Protein AF-A0A3P9I0A7-F1 (afdb_monomer_lite)

Structure (mmCIF, N/CA/C/O backbone):
data_AF-A0A3P9I0A7-F1
#
_entry.id   AF-A0A3P9I0A7-F1
#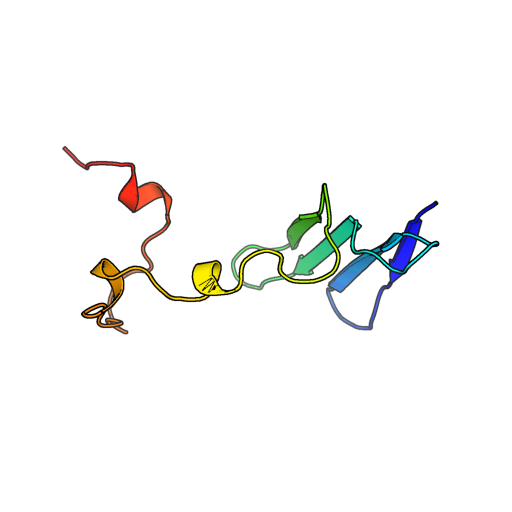
loop_
_atom_site.group_PDB
_atom_site.id
_atom_site.type_symbol
_atom_site.label_atom_id
_atom_site.label_alt_id
_atom_site.label_comp_id
_atom_site.label_asym_id
_atom_site.label_entity_id
_atom_site.label_seq_id
_atom_site.pdbx_PDB_ins_code
_atom_site.Cartn_x
_atom_site.Cartn_y
_atom_site.Cartn_z
_atom_site.occupancy
_atom_site.B_iso_or_equiv
_atom_site.auth_seq_id
_atom_site.auth_comp_id
_atom_site.auth_asym_id
_atom_site.auth_atom_id
_atom_site.pdbx_PDB_model_num
ATOM 1 N N . ILE A 1 1 ? 20.880 -6.521 -3.293 1.00 66.69 1 ILE A N 1
ATOM 2 C CA . ILE A 1 1 ? 21.025 -5.144 -3.806 1.00 66.69 1 ILE A CA 1
ATOM 3 C C . ILE A 1 1 ? 19.752 -4.383 -3.412 1.00 66.69 1 ILE A C 1
ATOM 5 O O . ILE A 1 1 ? 18.717 -4.512 -4.054 1.00 66.69 1 ILE A O 1
ATOM 9 N N . PHE A 1 2 ? 19.782 -3.733 -2.247 1.00 83.50 2 PHE A N 1
ATOM 10 C CA . PHE A 1 2 ? 18.662 -2.958 -1.701 1.00 83.50 2 PHE A CA 1
ATOM 11 C C . PHE A 1 2 ? 19.206 -1.623 -1.196 1.00 83.50 2 PHE A C 1
ATOM 13 O O . PHE A 1 2 ? 20.285 -1.591 -0.602 1.00 83.50 2 PHE A O 1
ATOM 20 N N . VAL A 1 3 ? 18.466 -0.546 -1.433 1.00 89.56 3 VAL A N 1
ATOM 21 C CA . VAL A 1 3 ? 18.787 0.812 -0.987 1.00 89.56 3 VAL A CA 1
ATOM 22 C C . VAL A 1 3 ? 17.850 1.170 0.159 1.00 89.56 3 VAL A C 1
ATOM 24 O O . VAL A 1 3 ? 16.640 0.993 0.049 1.00 89.56 3 VAL A O 1
ATOM 27 N N . VAL A 1 4 ? 18.405 1.665 1.265 1.00 89.56 4 VAL A N 1
ATOM 28 C CA . VAL A 1 4 ? 17.631 2.056 2.451 1.00 89.56 4 VAL A CA 1
ATOM 29 C C . VAL A 1 4 ? 17.398 3.567 2.439 1.00 89.56 4 VAL A C 1
ATOM 31 O O . VAL A 1 4 ? 18.341 4.353 2.500 1.00 89.56 4 VAL A O 1
ATOM 34 N N . CYS A 1 5 ? 16.132 3.970 2.401 1.00 83.38 5 CYS A N 1
ATOM 35 C CA . CYS A 1 5 ? 15.655 5.341 2.526 1.00 83.38 5 CYS A CA 1
ATOM 36 C C . CYS A 1 5 ? 15.187 5.604 3.964 1.00 83.38 5 CYS A C 1
ATOM 38 O O . CYS A 1 5 ? 14.175 5.061 4.412 1.00 83.38 5 CYS A O 1
ATOM 40 N N . ARG A 1 6 ? 15.903 6.473 4.682 1.00 86.19 6 ARG A N 1
ATOM 41 C CA . ARG A 1 6 ? 15.540 6.926 6.031 1.00 86.19 6 ARG A CA 1
ATOM 42 C C . ARG A 1 6 ? 15.309 8.443 6.037 1.00 86.19 6 ARG A C 1
ATOM 44 O O . ARG A 1 6 ? 16.260 9.192 6.261 1.00 86.19 6 ARG A O 1
ATOM 51 N N . PRO A 1 7 ? 14.085 8.913 5.750 1.00 79.75 7 PRO A N 1
ATOM 52 C CA . PRO A 1 7 ? 13.729 10.311 5.960 1.00 79.75 7 PRO A CA 1
ATOM 53 C C . PRO A 1 7 ? 13.764 10.667 7.461 1.00 79.75 7 PRO A C 1
ATOM 55 O O . PRO A 1 7 ? 13.744 9.774 8.311 1.00 79.75 7 PRO A O 1
ATOM 58 N N . PRO A 1 8 ? 13.831 11.963 7.817 1.00 77.38 8 PRO A N 1
ATOM 59 C CA . PRO A 1 8 ? 13.709 12.395 9.206 1.00 77.38 8 PRO A CA 1
ATOM 60 C C . PRO A 1 8 ? 12.329 12.018 9.769 1.00 77.38 8 PRO A C 1
ATOM 62 O O . PRO A 1 8 ? 11.302 12.381 9.202 1.00 77.38 8 PRO A O 1
ATOM 65 N N . GLY A 1 9 ? 12.326 11.283 10.883 1.00 78.19 9 GLY A N 1
ATOM 66 C CA . GLY A 1 9 ? 11.136 10.711 11.518 1.00 78.19 9 GLY A CA 1
ATOM 67 C C . GLY A 1 9 ? 11.290 9.212 11.788 1.00 78.19 9 GLY A C 1
ATOM 68 O O . GLY A 1 9 ? 12.310 8.606 11.449 1.00 78.19 9 GLY A O 1
ATOM 69 N N . ASP A 1 10 ? 10.266 8.606 12.385 1.00 87.94 10 ASP A N 1
ATOM 70 C CA . ASP A 1 10 ? 10.245 7.174 12.702 1.00 87.94 10 ASP A CA 1
ATOM 71 C C . ASP A 1 10 ? 9.719 6.364 11.509 1.00 87.94 10 ASP A C 1
ATOM 73 O O . ASP A 1 10 ? 8.684 5.698 11.565 1.00 87.94 10 ASP A O 1
ATOM 77 N N . PHE A 1 11 ? 10.433 6.481 10.387 1.00 91.69 11 PHE A N 1
ATOM 78 C CA . PHE A 1 11 ? 10.120 5.824 9.124 1.00 91.69 11 PHE A CA 1
ATOM 79 C C . PHE A 1 11 ? 11.406 5.350 8.442 1.00 91.69 11 PHE A C 1
ATOM 81 O O . PHE A 1 11 ? 12.373 6.101 8.295 1.00 91.69 11 PHE A O 1
ATOM 88 N N . VAL A 1 12 ? 11.413 4.101 7.992 1.00 93.38 12 VAL A N 1
ATOM 89 C CA . VAL A 1 12 ? 12.504 3.505 7.217 1.00 93.38 12 VAL A CA 1
ATOM 90 C C . VAL A 1 12 ? 11.892 2.685 6.089 1.00 93.38 12 VAL A C 1
ATOM 92 O O . VAL A 1 12 ? 11.049 1.830 6.337 1.00 93.38 12 VAL A O 1
ATOM 95 N N . SER A 1 13 ? 12.327 2.913 4.854 1.00 93.94 13 SER A N 1
ATOM 96 C CA . SER A 1 13 ? 11.922 2.116 3.695 1.00 93.94 13 SER A CA 1
ATOM 97 C C . SER A 1 13 ? 13.144 1.534 2.996 1.00 93.94 13 SER A C 1
ATOM 99 O O . SER A 1 13 ? 14.213 2.132 2.991 1.00 93.94 13 SER A O 1
ATOM 101 N N . SER A 1 14 ? 13.011 0.336 2.447 1.00 94.81 14 SER A N 1
ATOM 102 C CA . SER A 1 14 ? 14.026 -0.346 1.652 1.00 94.81 14 SER A CA 1
ATOM 103 C C . SER A 1 14 ? 13.450 -0.617 0.275 1.00 94.81 14 SER A C 1
ATOM 105 O O . SER A 1 14 ? 12.394 -1.242 0.155 1.00 94.81 14 SER A O 1
ATOM 107 N N . VAL A 1 15 ? 14.156 -0.163 -0.754 1.00 94.75 15 VAL A N 1
ATOM 108 C CA . VAL A 1 15 ? 13.769 -0.307 -2.158 1.00 94.75 15 VAL A CA 1
ATOM 109 C C . VAL A 1 15 ? 14.812 -1.109 -2.927 1.00 94.75 15 VAL A C 1
ATOM 111 O O . VAL A 1 15 ? 15.965 -1.229 -2.507 1.00 94.75 15 VAL A O 1
ATOM 114 N N . THR A 1 16 ? 14.433 -1.676 -4.065 1.00 92.81 16 THR A N 1
ATOM 115 C CA . THR A 1 16 ? 15.389 -2.272 -5.002 1.00 92.81 16 THR A CA 1
ATOM 116 C C . THR A 1 16 ? 16.241 -1.177 -5.648 1.00 92.81 16 THR A C 1
ATOM 118 O O . THR A 1 16 ? 15.744 -0.104 -5.980 1.00 92.81 16 THR A O 1
ATOM 121 N N . GLU A 1 17 ? 17.534 -1.436 -5.859 1.00 91.38 17 GLU A N 1
ATOM 122 C CA . GLU A 1 17 ? 18.419 -0.475 -6.553 1.00 91.38 17 GLU A CA 1
ATOM 123 C C . GLU A 1 17 ? 17.980 -0.252 -8.002 1.00 91.38 17 GLU A C 1
ATOM 125 O O . GLU A 1 17 ? 17.987 0.865 -8.509 1.00 91.38 17 GLU A O 1
ATOM 130 N N . LEU A 1 18 ? 17.541 -1.326 -8.657 1.00 88.38 18 LEU A N 1
ATOM 131 C CA . LEU A 1 18 ? 16.985 -1.275 -9.998 1.00 88.38 18 LEU A CA 1
ATOM 132 C C . LEU A 1 18 ? 15.477 -1.047 -9.894 1.00 88.38 18 LEU A C 1
ATOM 134 O O . LEU A 1 18 ? 14.756 -1.879 -9.345 1.00 88.38 18 LEU A O 1
ATOM 138 N N . GLY A 1 19 ? 15.010 0.086 -10.414 1.00 86.44 19 GLY A N 1
ATOM 139 C CA . GLY A 1 19 ? 13.583 0.400 -10.532 1.00 86.44 19 GLY A CA 1
ATOM 140 C C . GLY A 1 19 ? 12.911 0.973 -9.282 1.00 86.44 19 GLY A C 1
ATOM 141 O O . GLY A 1 19 ? 11.754 1.364 -9.382 1.00 86.44 19 GLY A O 1
ATOM 142 N N . CYS A 1 20 ? 13.613 1.095 -8.146 1.00 91.62 20 CYS A N 1
ATOM 143 C CA . CYS A 1 20 ? 13.072 1.690 -6.915 1.00 91.62 20 CYS A CA 1
ATOM 144 C C . CYS A 1 20 ? 11.771 1.009 -6.429 1.00 91.62 20 CYS A C 1
ATOM 146 O O . CYS A 1 20 ? 10.856 1.664 -5.931 1.00 91.62 20 CYS A O 1
ATOM 148 N N . PHE A 1 21 ? 11.660 -0.313 -6.588 1.00 92.69 21 PHE A N 1
ATOM 149 C CA . PHE A 1 21 ? 10.487 -1.055 -6.128 1.00 92.69 21 PHE A CA 1
ATOM 150 C C . PHE A 1 21 ? 10.537 -1.236 -4.612 1.00 92.69 21 PHE A C 1
ATOM 152 O O . PHE A 1 21 ? 11.601 -1.574 -4.083 1.00 92.69 21 PHE A O 1
ATOM 159 N N . PRO A 1 22 ? 9.419 -1.046 -3.895 1.00 93.19 22 PRO A N 1
ATOM 160 C CA . PRO A 1 22 ? 9.394 -1.236 -2.455 1.00 93.19 22 PRO A CA 1
ATOM 161 C C . PRO A 1 22 ? 9.629 -2.712 -2.121 1.00 93.19 22 PRO A C 1
ATOM 163 O O . PRO A 1 22 ? 8.980 -3.594 -2.678 1.00 93.19 22 PRO A O 1
ATOM 166 N N . ALA A 1 23 ? 10.560 -2.973 -1.205 1.00 94.75 23 ALA A N 1
ATOM 167 C CA . ALA A 1 23 ? 10.793 -4.301 -0.639 1.00 94.75 23 ALA A CA 1
ATOM 168 C C . ALA A 1 23 ? 10.263 -4.381 0.798 1.00 94.75 23 ALA A C 1
ATOM 170 O O . ALA A 1 23 ? 9.598 -5.344 1.171 1.00 94.75 23 ALA A O 1
ATOM 171 N N . ARG A 1 24 ? 10.527 -3.345 1.602 1.00 94.44 24 ARG A N 1
ATOM 172 C CA . ARG A 1 24 ? 10.080 -3.251 2.996 1.00 94.44 24 ARG A CA 1
ATOM 173 C C . ARG A 1 24 ? 9.859 -1.804 3.387 1.00 94.44 24 ARG A C 1
ATOM 175 O O . ARG A 1 24 ? 10.668 -0.948 3.045 1.00 94.44 24 ARG A O 1
ATOM 182 N N . THR A 1 25 ? 8.833 -1.543 4.178 1.00 94.31 25 THR A N 1
ATOM 183 C CA . THR A 1 25 ? 8.652 -0.269 4.870 1.00 94.31 25 THR A CA 1
ATOM 184 C C . THR A 1 25 ? 8.343 -0.531 6.335 1.00 94.31 25 THR A C 1
ATOM 186 O O . THR A 1 25 ? 7.538 -1.394 6.661 1.00 94.31 25 THR A O 1
ATOM 189 N N . SER A 1 26 ? 8.992 0.207 7.224 1.00 93.62 26 SER A N 1
ATOM 190 C CA . SER A 1 26 ? 8.738 0.183 8.658 1.00 93.62 26 SER A CA 1
ATOM 191 C C . SER A 1 26 ? 8.468 1.590 9.157 1.00 93.62 26 SER A C 1
ATOM 193 O O . SER A 1 26 ? 9.232 2.508 8.848 1.00 93.62 26 SER A O 1
ATOM 195 N N . TYR A 1 27 ? 7.415 1.752 9.945 1.00 92.12 27 TYR A N 1
ATOM 196 C CA . TYR A 1 27 ? 7.032 3.034 10.523 1.00 92.12 27 TYR A CA 1
ATOM 197 C C . TYR A 1 27 ? 6.546 2.857 11.956 1.00 92.12 27 TYR A C 1
ATOM 199 O O . TYR A 1 27 ? 5.996 1.813 12.307 1.00 92.12 27 TYR A O 1
ATOM 207 N N . GLN A 1 28 ? 6.758 3.866 12.794 1.00 91.69 28 GLN A N 1
ATOM 208 C CA . GLN A 1 28 ? 6.332 3.823 14.186 1.00 91.69 28 GLN A CA 1
ATOM 209 C C . GLN A 1 28 ? 4.967 4.487 14.358 1.00 91.69 28 GLN A C 1
ATOM 211 O O . GLN A 1 28 ? 4.735 5.627 13.959 1.00 91.69 28 GLN A O 1
ATOM 216 N N . THR A 1 29 ? 4.058 3.759 14.989 1.00 88.75 29 THR A N 1
ATOM 217 C CA . THR A 1 29 ? 2.744 4.236 15.411 1.00 88.75 29 THR A CA 1
ATOM 218 C C . THR A 1 29 ? 2.728 4.397 16.929 1.00 88.75 29 THR A C 1
ATOM 220 O O . THR A 1 29 ? 3.448 3.699 17.647 1.00 88.75 29 THR A O 1
ATOM 223 N N . LYS A 1 30 ? 1.903 5.320 17.436 1.00 86.50 30 LYS A N 1
ATOM 224 C CA . LYS A 1 30 ? 1.763 5.541 18.886 1.00 86.50 30 LYS A CA 1
ATOM 225 C C . LYS A 1 30 ? 1.076 4.371 19.590 1.00 86.50 30 LYS A C 1
ATOM 227 O O . LYS A 1 30 ? 1.404 4.074 20.729 1.00 86.50 30 LYS A O 1
ATOM 232 N N . GLU A 1 31 ? 0.133 3.736 18.903 1.00 87.00 31 GLU A N 1
ATOM 233 C CA . GLU A 1 31 ? -0.725 2.686 19.456 1.00 87.00 31 GLU A CA 1
ATOM 234 C C . GLU A 1 31 ? -0.079 1.300 19.376 1.00 87.00 31 GLU A C 1
ATOM 236 O O . GLU A 1 31 ? -0.164 0.531 20.329 1.00 87.00 31 GLU A O 1
ATOM 241 N N . PHE A 1 32 ? 0.608 0.990 18.271 1.00 83.88 32 PHE A N 1
ATOM 242 C CA . PHE A 1 32 ? 1.090 -0.366 17.981 1.00 83.88 32 PHE A CA 1
ATOM 243 C C . PHE A 1 32 ? 2.620 -0.469 17.897 1.00 83.88 32 PHE A C 1
ATOM 245 O O . PHE A 1 32 ? 3.156 -1.541 17.624 1.00 83.88 32 PHE A O 1
ATOM 252 N N . GLY A 1 33 ? 3.349 0.627 18.137 1.00 90.00 33 GLY A N 1
ATOM 253 C CA . GLY A 1 33 ? 4.804 0.661 17.994 1.00 90.00 33 GLY A CA 1
ATOM 254 C C . GLY A 1 33 ? 5.236 0.532 16.531 1.00 90.00 33 GLY A C 1
ATOM 255 O O . GLY A 1 33 ? 4.605 1.105 15.642 1.00 90.00 33 GLY A O 1
ATOM 256 N N . TRP A 1 34 ? 6.334 -0.186 16.275 1.00 90.50 34 TRP A N 1
ATOM 257 C CA . TRP A 1 34 ? 6.850 -0.401 14.920 1.00 90.50 34 TRP A CA 1
ATOM 258 C C . TRP A 1 34 ? 5.960 -1.356 14.127 1.00 90.50 34 TRP A C 1
ATOM 260 O O . TRP A 1 34 ? 5.858 -2.538 14.447 1.00 90.50 34 TRP A O 1
ATOM 270 N N . VAL A 1 35 ? 5.381 -0.843 13.048 1.00 92.38 35 VAL A N 1
ATOM 271 C CA . VAL A 1 35 ? 4.648 -1.618 12.051 1.00 92.38 35 VAL A CA 1
ATOM 272 C C . VAL A 1 35 ? 5.571 -1.867 10.867 1.00 92.38 35 VAL A C 1
ATOM 274 O O . VAL A 1 35 ? 6.248 -0.951 10.397 1.00 92.38 35 VAL A O 1
ATOM 277 N N . LEU A 1 36 ? 5.609 -3.113 10.397 1.00 93.44 36 LEU A N 1
ATOM 278 C CA . LEU A 1 36 ? 6.383 -3.528 9.234 1.00 93.44 36 LEU A CA 1
ATOM 279 C C . LEU A 1 36 ? 5.433 -3.968 8.121 1.00 93.44 36 LEU A C 1
ATOM 281 O O . LEU A 1 36 ? 4.501 -4.732 8.361 1.00 93.44 36 LEU A O 1
ATOM 285 N N . ALA A 1 37 ? 5.706 -3.504 6.908 1.00 93.06 37 ALA A N 1
ATOM 286 C CA . ALA A 1 37 ? 5.034 -3.905 5.685 1.00 93.06 37 ALA A CA 1
ATOM 287 C C . ALA A 1 37 ? 6.080 -4.412 4.687 1.00 93.06 37 ALA A C 1
ATOM 289 O O . ALA A 1 37 ? 6.962 -3.655 4.270 1.00 93.06 37 ALA A O 1
ATOM 290 N N . ASP A 1 38 ? 5.969 -5.687 4.320 1.00 94.94 38 ASP A N 1
ATOM 291 C CA . ASP A 1 38 ? 6.840 -6.353 3.352 1.00 94.94 38 ASP A CA 1
ATOM 292 C C . ASP A 1 38 ? 6.109 -6.555 2.029 1.00 94.94 38 ASP A C 1
ATOM 294 O O . ASP A 1 38 ? 4.942 -6.948 2.006 1.00 94.94 38 ASP A O 1
ATOM 298 N N . PHE A 1 39 ? 6.805 -6.280 0.929 1.00 94.44 39 PHE A N 1
ATOM 299 C CA . PHE A 1 39 ? 6.235 -6.277 -0.412 1.00 94.44 39 PHE A CA 1
ATOM 300 C C . PHE A 1 39 ? 6.926 -7.339 -1.268 1.00 94.44 39 PHE A C 1
ATOM 302 O O . PHE A 1 39 ? 8.146 -7.313 -1.451 1.00 94.44 39 PHE A O 1
ATOM 309 N N . TYR A 1 40 ? 6.130 -8.252 -1.815 1.00 93.12 40 TYR A N 1
ATOM 310 C CA . TYR A 1 40 ? 6.566 -9.338 -2.691 1.00 93.12 40 TYR A CA 1
ATOM 311 C C . TYR A 1 40 ? 5.725 -9.327 -3.968 1.00 93.12 40 TYR A C 1
ATOM 313 O O . TYR A 1 40 ? 4.617 -8.796 -3.969 1.00 93.12 40 TYR A O 1
ATOM 321 N N . ASP A 1 41 ? 6.267 -9.886 -5.052 1.00 92.75 41 ASP A N 1
ATOM 322 C CA . ASP A 1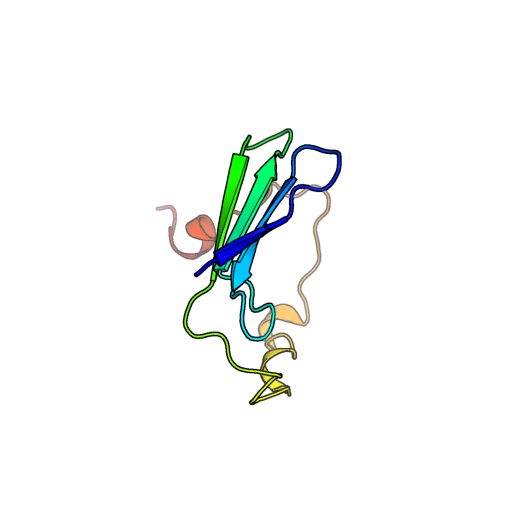 41 ? 5.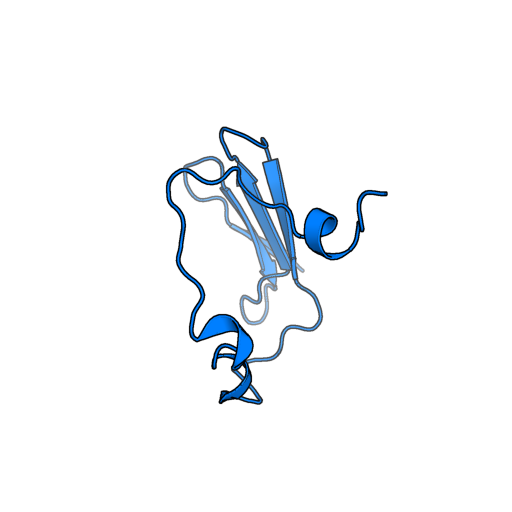572 -10.039 -6.340 1.00 92.75 41 ASP A CA 1
ATOM 323 C C . ASP A 1 41 ? 4.939 -8.742 -6.876 1.00 92.75 41 ASP A C 1
ATOM 325 O O . ASP A 1 41 ? 3.852 -8.733 -7.451 1.00 92.75 41 ASP A O 1
ATOM 329 N N . ASN A 1 42 ? 5.642 -7.620 -6.689 1.00 88.38 42 ASN A N 1
ATOM 330 C CA . ASN A 1 42 ? 5.199 -6.311 -7.158 1.00 88.38 42 ASN A CA 1
ATOM 331 C C . ASN A 1 42 ? 5.002 -6.310 -8.687 1.00 88.38 42 ASN A C 1
ATOM 333 O O . ASN A 1 42 ? 5.936 -6.589 -9.443 1.00 88.38 42 ASN A O 1
ATOM 337 N N . VAL A 1 43 ? 3.807 -5.921 -9.140 1.00 91.31 43 VAL A N 1
ATOM 338 C CA . VAL A 1 43 ? 3.472 -5.709 -10.557 1.00 91.31 43 VAL A CA 1
ATOM 339 C C . VAL A 1 43 ? 3.305 -4.213 -10.810 1.00 91.31 43 VAL A C 1
ATOM 341 O O . VAL A 1 43 ? 2.706 -3.500 -10.008 1.00 91.31 43 VAL A O 1
ATOM 344 N N . ILE A 1 44 ? 3.849 -3.716 -11.923 1.00 90.25 44 ILE A N 1
ATOM 345 C CA . ILE A 1 44 ? 3.747 -2.298 -12.282 1.00 90.25 44 ILE A CA 1
ATOM 346 C C . ILE A 1 44 ? 2.331 -1.996 -12.777 1.00 90.25 44 ILE A C 1
ATOM 348 O O . ILE A 1 44 ? 1.885 -2.554 -13.778 1.00 90.25 44 ILE A O 1
ATOM 352 N N . GLY A 1 45 ? 1.665 -1.054 -12.110 1.00 90.00 45 GLY A N 1
ATOM 353 C CA . GLY A 1 45 ? 0.306 -0.633 -12.441 1.00 90.00 45 GLY A CA 1
ATOM 354 C C . GLY A 1 45 ? -0.768 -1.549 -11.854 1.00 90.00 45 GLY A C 1
ATOM 355 O O . GLY A 1 45 ? -0.496 -2.436 -11.052 1.00 90.00 45 GLY A O 1
ATOM 356 N N . ILE A 1 46 ? -2.016 -1.303 -12.247 1.00 92.38 46 ILE A N 1
ATOM 357 C CA . ILE A 1 46 ? -3.179 -2.077 -11.806 1.00 92.38 46 ILE A CA 1
ATOM 358 C C . ILE A 1 46 ? -3.663 -2.900 -12.995 1.00 92.38 46 ILE A C 1
ATOM 360 O O . ILE A 1 46 ? -4.060 -2.343 -14.016 1.00 92.38 46 ILE A O 1
ATOM 364 N N . THR A 1 47 ? -3.620 -4.225 -12.868 1.00 93.62 47 THR A N 1
ATOM 365 C CA . THR A 1 47 ? -4.012 -5.148 -13.946 1.00 93.62 47 THR A CA 1
ATOM 366 C C . THR A 1 47 ? -5.524 -5.201 -14.153 1.00 93.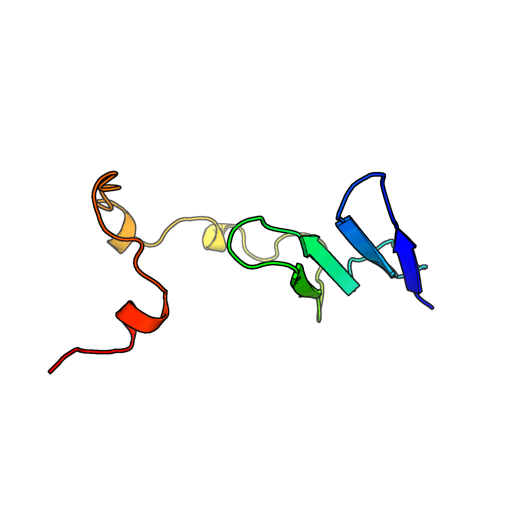62 47 THR A C 1
ATOM 368 O O . THR A 1 47 ? -5.976 -5.353 -15.284 1.00 93.62 47 THR A O 1
ATOM 371 N N . ASN A 1 48 ? -6.308 -5.052 -13.081 1.00 92.50 48 ASN A N 1
ATOM 372 C CA . ASN A 1 48 ? -7.767 -5.011 -13.122 1.00 92.50 48 ASN A CA 1
ATOM 373 C C . ASN A 1 48 ? -8.308 -3.863 -12.244 1.00 92.50 48 ASN A C 1
ATOM 375 O O . ASN A 1 48 ? -8.355 -4.011 -11.021 1.00 92.50 48 ASN A O 1
ATOM 379 N N . PRO A 1 49 ? -8.729 -2.732 -12.839 1.00 92.25 49 PRO A N 1
ATOM 380 C CA . PRO A 1 49 ? -9.253 -1.579 -12.104 1.00 92.25 49 PRO A CA 1
ATOM 381 C C . PRO A 1 49 ? -10.526 -1.858 -11.297 1.00 92.25 49 PRO A C 1
ATOM 383 O O . PRO A 1 49 ? -10.735 -1.208 -10.277 1.00 92.25 49 PRO A O 1
ATOM 386 N N . ASN A 1 50 ? -11.335 -2.847 -11.694 1.00 91.25 50 ASN A N 1
ATOM 387 C CA . ASN A 1 50 ? -12.595 -3.174 -11.014 1.00 91.25 50 ASN A CA 1
ATOM 388 C C . ASN A 1 50 ? -12.373 -3.686 -9.579 1.00 91.25 50 ASN A C 1
ATOM 390 O O . ASN A 1 50 ? -13.304 -3.720 -8.789 1.00 91.25 50 ASN A O 1
ATOM 394 N N . LEU A 1 51 ? -11.139 -4.063 -9.212 1.00 88.25 51 LEU A N 1
ATOM 395 C CA . LEU A 1 51 ? -10.781 -4.423 -7.834 1.00 88.25 51 LEU A CA 1
ATOM 396 C C . LEU A 1 51 ? -10.766 -3.221 -6.874 1.00 88.25 51 LEU A C 1
ATOM 398 O O . LEU A 1 51 ? -10.681 -3.417 -5.665 1.00 88.25 51 LEU A O 1
ATOM 402 N N . LEU A 1 52 ? -10.810 -1.992 -7.399 1.00 90.31 52 LEU A N 1
ATOM 403 C CA . LEU A 1 52 ? -10.954 -0.775 -6.599 1.00 90.31 52 LEU A CA 1
ATOM 404 C C . LEU A 1 52 ? -12.418 -0.447 -6.289 1.00 90.31 52 LEU A C 1
ATOM 406 O O . LEU A 1 52 ? -12.678 0.382 -5.417 1.00 90.31 52 LEU A O 1
ATOM 410 N N . GLU A 1 53 ? -13.365 -1.056 -7.006 1.00 89.69 53 GLU A N 1
ATOM 411 C CA . GLU A 1 53 ? -14.784 -0.862 -6.743 1.00 89.69 53 GLU A CA 1
ATOM 412 C C . GLU A 1 53 ? -15.163 -1.647 -5.479 1.00 89.69 53 GLU A C 1
ATOM 414 O O . GLU A 1 53 ? -14.902 -2.852 -5.396 1.00 89.69 53 GLU A O 1
ATOM 419 N N . PRO A 1 54 ? -15.744 -0.987 -4.463 1.00 87.56 54 PRO A N 1
ATOM 420 C CA . PRO A 1 54 ? -16.184 -1.685 -3.271 1.00 87.56 54 PRO A CA 1
ATOM 421 C C . PRO A 1 54 ? -17.299 -2.681 -3.636 1.00 87.56 54 PRO A C 1
ATOM 423 O O . PRO A 1 54 ? -18.140 -2.387 -4.487 1.00 87.56 54 PRO A O 1
ATOM 426 N N . PRO A 1 55 ? -17.334 -3.859 -2.998 1.00 85.75 55 PRO A N 1
ATOM 427 C CA . PRO A 1 55 ? -18.356 -4.864 -3.269 1.00 85.75 55 PRO A CA 1
ATOM 428 C C . PRO A 1 55 ? -19.753 -4.373 -2.856 1.00 85.75 55 PRO A C 1
ATOM 430 O O . PRO A 1 55 ? -19.884 -3.544 -1.960 1.00 85.75 55 PRO A O 1
ATOM 433 N N . GLU A 1 56 ? -20.812 -4.926 -3.459 1.00 86.50 56 GLU A N 1
ATOM 434 C CA . GLU A 1 56 ? -22.200 -4.470 -3.240 1.00 86.50 56 GLU A CA 1
ATOM 435 C C . GLU A 1 56 ? -22.630 -4.474 -1.766 1.00 86.50 56 GLU A C 1
ATOM 437 O O . GLU A 1 56 ? -23.386 -3.606 -1.340 1.00 86.50 56 GLU A O 1
ATOM 442 N N . PHE A 1 57 ? -22.107 -5.395 -0.950 1.00 83.19 57 PHE A N 1
ATOM 443 C CA . PHE A 1 57 ? -22.415 -5.437 0.483 1.00 83.19 57 PHE A CA 1
ATOM 444 C C . PHE A 1 57 ? -21.884 -4.219 1.261 1.00 83.19 57 PHE A C 1
ATOM 446 O O . PHE A 1 57 ? -22.289 -4.002 2.401 1.00 83.19 57 PHE A O 1
ATOM 453 N N . CYS A 1 58 ? -20.980 -3.428 0.672 1.00 83.56 58 CYS A N 1
ATOM 454 C CA . CYS A 1 58 ? -20.514 -2.164 1.233 1.00 83.56 58 CYS A CA 1
ATOM 455 C C . CYS A 1 58 ? -21.440 -0.976 0.915 1.00 83.56 58 CYS A C 1
ATOM 457 O O . CYS A 1 58 ? -21.198 0.100 1.454 1.00 83.56 58 CYS A O 1
ATOM 459 N N . ALA A 1 59 ? -22.470 -1.127 0.070 1.00 82.38 59 ALA A N 1
ATOM 460 C CA . ALA A 1 59 ? -23.313 -0.009 -0.377 1.00 82.38 59 ALA A CA 1
ATOM 461 C C . ALA A 1 59 ? -24.023 0.720 0.778 1.00 82.38 59 ALA A C 1
ATOM 463 O O . ALA A 1 59 ? -24.104 1.946 0.775 1.00 82.38 59 ALA A O 1
ATOM 464 N N . ASP A 1 60 ? -24.454 -0.033 1.791 1.00 80.94 60 ASP A N 1
ATOM 465 C CA . ASP A 1 60 ? -25.128 0.487 2.985 1.00 80.94 60 ASP A CA 1
ATOM 466 C C . ASP A 1 60 ? -24.195 0.538 4.208 1.00 80.94 60 ASP A C 1
ATOM 468 O O . ASP A 1 60 ? -24.657 0.604 5.350 1.00 80.94 60 ASP A O 1
ATOM 472 N N . ALA A 1 61 ? -22.873 0.464 4.004 1.00 78.81 61 ALA A N 1
ATOM 473 C CA . ALA A 1 61 ? -21.911 0.504 5.099 1.00 78.81 61 ALA A CA 1
ATOM 474 C C . ALA A 1 61 ? -21.916 1.892 5.757 1.00 78.81 61 ALA A C 1
ATOM 476 O O . ALA A 1 61 ? -21.258 2.830 5.307 1.00 78.81 61 ALA A O 1
ATOM 477 N N . VAL A 1 62 ? -22.660 2.019 6.853 1.00 76.06 62 VAL A N 1
ATOM 478 C CA . VAL A 1 62 ? -22.634 3.207 7.705 1.00 76.06 62 VAL A CA 1
ATOM 479 C C . VAL A 1 62 ? -21.416 3.111 8.616 1.00 76.06 62 VAL A C 1
ATOM 481 O O . VAL A 1 62 ? -21.290 2.166 9.396 1.00 76.06 62 VAL A O 1
ATOM 484 N N . MET A 1 63 ? -20.511 4.089 8.528 1.00 68.81 63 MET A N 1
ATOM 485 C CA . MET A 1 63 ? -19.473 4.242 9.544 1.00 68.81 63 MET A CA 1
ATOM 486 C C . MET A 1 63 ? -20.124 4.746 10.828 1.00 68.81 63 MET A C 1
ATOM 488 O O . MET A 1 63 ? -20.455 5.926 10.944 1.00 68.81 63 MET A O 1
ATOM 492 N N . ASP A 1 64 ? -20.313 3.850 11.785 1.00 74.94 64 ASP A N 1
ATOM 493 C CA . ASP A 1 64 ? -20.661 4.236 13.141 1.00 74.94 64 ASP A CA 1
ATOM 494 C C . ASP A 1 64 ? -19.392 4.742 13.841 1.00 74.94 64 ASP A C 1
ATOM 496 O O . ASP A 1 64 ? -18.469 3.980 14.125 1.00 74.94 64 ASP A O 1
ATOM 500 N N . VAL A 1 65 ? -19.320 6.058 14.048 1.00 68.50 65 VAL A N 1
ATOM 501 C CA . VAL A 1 65 ? -18.161 6.743 14.644 1.00 68.50 65 VAL A CA 1
ATOM 502 C C . VAL A 1 65 ? -17.993 6.370 16.124 1.00 68.50 65 VAL A C 1
ATOM 504 O O . VAL A 1 65 ? -16.903 6.526 16.672 1.00 68.50 65 VAL A O 1
ATOM 507 N N . GLU A 1 66 ? -19.049 5.860 16.762 1.00 72.00 66 GLU A N 1
ATOM 508 C CA . GLU A 1 66 ? -19.053 5.432 18.163 1.00 72.00 66 GLU A CA 1
ATOM 509 C C . GLU A 1 66 ? -18.844 3.915 18.317 1.00 72.00 66 GLU A C 1
ATOM 511 O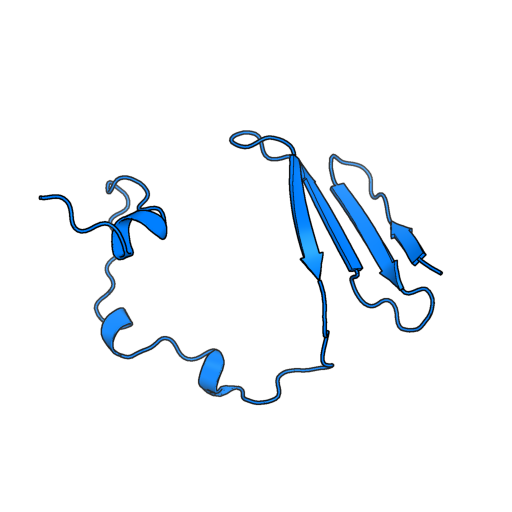 O . GLU A 1 66 ? -18.651 3.433 19.435 1.00 72.00 66 GLU A O 1
ATOM 516 N N . ALA A 1 67 ? -18.848 3.153 17.218 1.00 68.12 67 ALA A N 1
ATOM 517 C CA . ALA A 1 67 ? -18.639 1.713 17.267 1.00 68.12 67 ALA A CA 1
ATOM 518 C C . ALA A 1 67 ? -17.191 1.356 17.620 1.00 68.12 67 ALA A C 1
ATOM 520 O O . ALA A 1 67 ? -16.230 1.941 17.114 1.00 68.12 67 ALA A O 1
ATOM 521 N N . GLU A 1 68 ? -17.030 0.326 18.454 1.00 68.75 68 GLU A N 1
ATOM 522 C CA . GLU A 1 68 ? -15.711 -0.224 18.746 1.00 68.75 68 GLU A CA 1
ATOM 523 C C . GLU A 1 68 ? -15.024 -0.706 17.454 1.00 68.75 68 GLU A C 1
ATOM 525 O O . GLU A 1 68 ? -15.668 -1.336 16.602 1.00 68.75 68 GLU A O 1
ATOM 530 N N . PRO A 1 69 ? -13.715 -0.438 17.288 1.00 63.12 69 PRO A N 1
ATOM 531 C CA . PRO A 1 69 ? -12.982 -0.814 16.090 1.00 63.12 69 PRO A CA 1
ATOM 532 C C . PRO A 1 69 ? -13.015 -2.334 15.904 1.00 63.12 69 PRO A C 1
ATOM 534 O O . PRO A 1 69 ? -12.367 -3.095 16.624 1.00 63.12 69 PRO A O 1
ATOM 537 N N . ARG A 1 70 ? -13.766 -2.791 14.898 1.00 61.66 70 ARG A N 1
ATOM 538 C CA . ARG A 1 70 ? -13.821 -4.209 14.545 1.00 61.66 70 ARG A CA 1
ATOM 539 C C . ARG A 1 70 ? -12.539 -4.614 13.824 1.00 61.66 70 ARG A C 1
ATOM 541 O O . ARG A 1 70 ? -12.238 -4.139 12.733 1.00 61.66 70 ARG A O 1
ATOM 548 N N . ASN A 1 71 ? -11.783 -5.526 14.425 1.00 61.69 71 ASN A N 1
ATOM 549 C CA . ASN A 1 71 ? -10.641 -6.175 13.782 1.00 61.69 71 ASN A CA 1
ATOM 550 C C . ASN A 1 71 ? -11.144 -7.179 12.723 1.00 61.69 71 ASN A C 1
ATOM 552 O O . ASN A 1 71 ? -12.166 -7.825 12.939 1.00 61.69 71 ASN A O 1
ATOM 556 N N . TYR A 1 72 ? -10.424 -7.373 11.613 1.00 61.31 72 TYR A N 1
ATOM 557 C CA . TYR A 1 72 ? -10.723 -8.406 10.609 1.00 61.31 72 TYR A CA 1
ATOM 558 C C . TYR A 1 72 ? -10.937 -9.811 11.210 1.00 61.31 72 TYR A C 1
ATOM 560 O O . TYR A 1 72 ? -11.731 -10.584 10.683 1.00 61.31 72 TYR A O 1
ATOM 568 N N . LEU A 1 73 ? -10.297 -10.136 12.340 1.00 64.31 73 LEU A N 1
ATOM 569 C CA . LEU A 1 73 ? -10.509 -11.391 13.075 1.00 64.31 73 LEU A CA 1
ATOM 570 C C . LEU A 1 73 ? -11.953 -11.560 13.574 1.00 64.31 73 LEU A C 1
ATOM 572 O O . LEU A 1 73 ? -12.452 -12.682 13.622 1.00 64.31 73 LEU A O 1
ATOM 576 N N . SER A 1 74 ? -12.646 -10.461 13.885 1.00 64.44 74 SER A N 1
ATOM 577 C CA . SER A 1 74 ? -14.049 -10.486 14.322 1.00 64.44 74 SER A CA 1
ATOM 578 C C . SER A 1 74 ? -15.023 -10.893 13.211 1.00 64.44 74 SER A C 1
ATOM 580 O O . SER A 1 74 ? -16.105 -11.382 13.508 1.00 64.44 74 SER A O 1
ATOM 582 N N . PHE A 1 75 ? -14.638 -10.776 11.933 1.00 60.88 75 PHE A N 1
ATOM 583 C CA . PHE A 1 75 ? -15.440 -11.305 10.823 1.00 60.88 75 PHE A CA 1
ATOM 584 C C . PHE A 1 75 ? -15.372 -12.836 10.719 1.00 60.88 75 PHE A C 1
ATOM 586 O O . PHE A 1 75 ? -16.308 -13.458 10.221 1.00 60.88 75 PHE A O 1
ATOM 593 N N . TYR A 1 76 ? -14.275 -13.449 11.176 1.00 62.59 76 TYR A N 1
ATOM 594 C CA . TYR A 1 76 ? -14.059 -14.899 11.092 1.00 62.59 76 TYR A CA 1
ATOM 595 C C . TYR A 1 76 ? -14.429 -15.635 12.379 1.00 62.59 76 TYR A C 1
ATOM 597 O O . TYR A 1 76 ? -14.796 -16.810 12.338 1.00 62.59 76 TYR A O 1
ATOM 605 N N . ALA A 1 77 ? -14.353 -14.958 13.522 1.00 61.53 77 ALA A N 1
ATOM 606 C CA . ALA A 1 77 ? -14.806 -15.499 14.788 1.00 61.53 77 ALA A CA 1
ATOM 607 C C . ALA A 1 77 ? -16.318 -15.267 14.933 1.00 61.53 77 ALA A C 1
ATOM 609 O O . ALA A 1 77 ? -16.757 -14.203 15.355 1.00 61.53 77 ALA A O 1
ATOM 610 N N . LYS A 1 78 ? -17.131 -16.280 14.608 1.00 51.00 78 LYS A N 1
ATOM 611 C CA . LYS A 1 78 ? -18.475 -16.365 15.192 1.00 51.00 78 LYS A CA 1
ATOM 612 C C . LYS A 1 78 ? -18.301 -16.541 16.701 1.00 51.00 78 LYS A C 1
ATOM 614 O O . LYS A 1 78 ? -17.852 -17.601 17.134 1.00 51.00 78 LYS A O 1
ATOM 619 N N . GLU A 1 79 ? -18.626 -15.517 17.480 1.00 56.12 79 GLU A N 1
ATOM 620 C CA . GLU A 1 79 ? -18.875 -15.697 18.910 1.00 56.12 79 GLU A CA 1
ATOM 621 C C . GLU A 1 79 ? -20.057 -16.663 19.080 1.00 56.12 79 GLU A C 1
ATOM 623 O O . GLU A 1 79 ? -21.082 -16.520 18.406 1.00 56.12 79 GLU A O 1
ATOM 628 N N . ASN A 1 80 ? -19.861 -17.687 19.917 1.00 44.00 80 ASN A N 1
ATOM 629 C CA . ASN A 1 80 ? -20.919 -18.581 20.392 1.00 44.00 80 ASN A CA 1
ATOM 630 C C . ASN A 1 80 ? -21.591 -17.970 21.617 1.00 44.00 80 ASN A C 1
ATOM 632 O O . ASN A 1 80 ? -20.835 -17.498 22.496 1.00 44.00 80 ASN A O 1
#

InterPro domains:
  IPR001299 Ependymin [PF00811] (11-58)

Secondary structure (DSSP, 8-state):
-EEEE--SSSEEEEEETTTT-EEEEEEEETTTEEEEEE--S--SS-S-GGGGSPPGGGTT----TTS----THHHH----

Foldseek 3Di:
DWDWDDDPAQKIWIADPPPRHTAKIWGQDPPPGIDIDGDDPDDPDDPDPCVVPDDPVCVPVDPPVPDDDDDPVNVVDDDD

Sequence (80 aa):
IFVVCRPPGDFVSSVTELGCFPARTSYQTKEFGWVLADFYDNVIGITNPNLLEPPEFCADAVMDVEAEPRNYLSFYAKEN

Radius of gyration: 18.02 Å; chains: 1; bounding box: 46×31×34 Å

pLDDT: mean 82.97, std 12.31, range [44.0, 94.94]

Org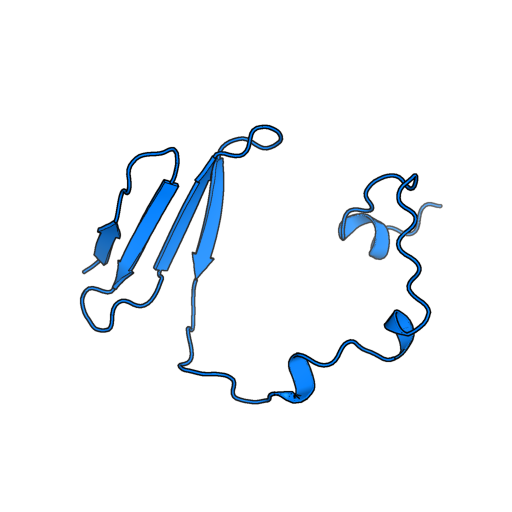anism: Oryzias latipes (NCBI:txid8090)